Protein AF-A0A4Y4DY50-F1 (afdb_monomer_lite)

Radius of gyration: 17.15 Å; chains: 1; bounding box: 36×28×51 Å

Sequence (101 aa):
MALTEFLLARIDEDEAACVTLEDDSGPWTPWSRSRLLTDCAVKRRIIALAYEATGYDMTADLERDTNERAESGVAFVGDRILRALATAYAAHPDFDPTWRT

Organism: Cellulosimicrobium cellulans (NCBI:txid1710)

Foldseek 3Di:
DDLVVVLLVVLVVLLVVLVPDDAPPDDDDCPHSVNSPVVSVVSVVLLVVLVVQQVVVVVVCVVVVDPVCVVVVDDGPSLVSSLVSCVVVCVPPPDDPVSVD

Structure (mmCIF, N/CA/C/O backbone):
data_AF-A0A4Y4DY50-F1
#
_entry.id   AF-A0A4Y4DY50-F1
#
loop_
_atom_site.group_PDB
_atom_site.id
_atom_site.type_symbol
_atom_site.label_atom_id
_atom_site.label_alt_id
_atom_site.label_comp_id
_atom_site.label_asym_id
_atom_site.label_entity_id
_atom_site.label_seq_id
_atom_site.pdbx_PDB_ins_code
_atom_site.Cartn_x
_atom_site.Cartn_y
_atom_site.Cartn_z
_atom_site.occupancy
_atom_site.B_iso_or_equiv
_atom_site.auth_seq_id
_atom_site.auth_comp_id
_atom_site.auth_asym_id
_atom_site.auth_atom_id
_atom_site.pdbx_PDB_model_num
ATOM 1 N N . MET A 1 1 ? 0.648 -14.559 3.553 1.00 80.81 1 MET A N 1
ATOM 2 C CA . MET A 1 1 ? 1.602 -13.431 3.547 1.00 80.81 1 MET A CA 1
ATOM 3 C C . MET A 1 1 ? 0.930 -12.253 4.229 1.00 80.81 1 MET A C 1
ATOM 5 O O . MET A 1 1 ? -0.273 -12.093 4.048 1.00 80.81 1 MET A O 1
ATOM 9 N N . ALA A 1 2 ? 1.651 -11.482 5.041 1.00 93.62 2 ALA A N 1
ATOM 10 C CA . ALA A 1 2 ? 1.104 -10.270 5.652 1.00 93.62 2 ALA A CA 1
ATOM 11 C C . ALA A 1 2 ? 0.971 -9.136 4.616 1.00 93.62 2 ALA A C 1
ATOM 13 O O . ALA A 1 2 ? 1.727 -9.084 3.648 1.00 93.62 2 ALA A O 1
ATOM 14 N N . LEU A 1 3 ? 0.045 -8.194 4.833 1.00 95.94 3 LEU A N 1
ATOM 15 C CA . LEU A 1 3 ? -0.186 -7.058 3.925 1.00 95.94 3 LEU A CA 1
ATOM 16 C C . LEU A 1 3 ? 1.093 -6.239 3.670 1.00 95.94 3 LEU A C 1
ATOM 18 O O . LEU A 1 3 ? 1.399 -5.898 2.530 1.00 95.94 3 LEU A O 1
ATOM 22 N N . THR A 1 4 ? 1.878 -5.960 4.712 1.00 96.75 4 THR A N 1
ATOM 23 C CA . THR A 1 4 ? 3.150 -5.239 4.557 1.00 96.75 4 THR A CA 1
ATOM 24 C C . THR A 1 4 ? 4.177 -6.045 3.764 1.00 96.75 4 THR A C 1
ATOM 26 O O . THR A 1 4 ? 4.870 -5.478 2.926 1.00 96.75 4 THR A O 1
ATOM 29 N N . GLU A 1 5 ? 4.271 -7.358 3.994 1.00 97.38 5 GLU A N 1
ATOM 30 C CA . GLU A 1 5 ? 5.186 -8.231 3.244 1.00 97.38 5 GLU A CA 1
ATOM 31 C C . GLU A 1 5 ? 4.841 -8.217 1.752 1.00 97.38 5 GLU A C 1
ATOM 33 O O . GLU A 1 5 ? 5.724 -8.033 0.920 1.00 97.38 5 GLU A O 1
ATOM 38 N N . PHE A 1 6 ? 3.548 -8.314 1.424 1.00 97.88 6 PHE A N 1
ATOM 39 C CA . PHE A 1 6 ? 3.059 -8.187 0.053 1.00 97.88 6 PHE A CA 1
ATOM 40 C C . PHE A 1 6 ? 3.465 -6.851 -0.573 1.00 97.88 6 PHE A C 1
ATOM 42 O O . PHE A 1 6 ? 4.038 -6.824 -1.660 1.00 97.88 6 PHE A O 1
ATOM 49 N N . LEU A 1 7 ? 3.196 -5.740 0.120 1.00 98.19 7 LEU A N 1
ATOM 50 C CA . LEU A 1 7 ? 3.510 -4.398 -0.367 1.00 98.19 7 LEU A CA 1
ATOM 51 C C . LEU A 1 7 ? 5.005 -4.210 -0.616 1.00 98.19 7 LEU A C 1
ATOM 53 O O . LEU A 1 7 ? 5.380 -3.682 -1.659 1.00 98.19 7 LEU A O 1
ATOM 57 N N . LEU A 1 8 ? 5.852 -4.643 0.319 1.00 98.38 8 LEU A N 1
ATOM 58 C CA . LEU A 1 8 ? 7.301 -4.548 0.169 1.00 98.38 8 LEU A CA 1
ATOM 59 C C . LEU A 1 8 ? 7.779 -5.376 -1.024 1.00 98.38 8 LEU A C 1
ATOM 61 O O . LEU A 1 8 ? 8.508 -4.841 -1.852 1.00 98.38 8 LEU A O 1
ATOM 65 N N . ALA A 1 9 ? 7.283 -6.605 -1.175 1.00 98.25 9 ALA A N 1
ATOM 66 C CA . ALA A 1 9 ? 7.623 -7.453 -2.312 1.00 98.25 9 ALA A CA 1
ATOM 67 C C . ALA A 1 9 ? 7.186 -6.843 -3.657 1.00 98.25 9 ALA A C 1
ATOM 69 O O . ALA A 1 9 ? 7.926 -6.923 -4.633 1.00 98.25 9 ALA A O 1
ATOM 70 N N . ARG A 1 10 ? 6.012 -6.192 -3.730 1.00 98.06 10 ARG A N 1
ATOM 71 C CA . ARG A 1 10 ? 5.572 -5.520 -4.971 1.00 98.06 10 ARG A CA 1
ATOM 72 C C . ARG A 1 10 ? 6.399 -4.276 -5.285 1.00 98.06 10 ARG A C 1
ATOM 74 O O . ARG A 1 10 ? 6.645 -3.985 -6.447 1.00 98.06 10 ARG A O 1
ATOM 81 N N . ILE A 1 11 ? 6.853 -3.550 -4.264 1.00 98.12 11 ILE A N 1
ATOM 82 C CA . ILE A 1 11 ? 7.759 -2.414 -4.473 1.00 98.12 11 ILE A CA 1
ATOM 83 C C . ILE A 1 11 ? 9.134 -2.906 -4.947 1.00 98.12 11 ILE A C 1
ATOM 85 O O . ILE A 1 11 ? 9.704 -2.291 -5.841 1.00 98.12 11 ILE A O 1
ATOM 89 N N . ASP A 1 12 ? 9.648 -4.015 -4.404 1.00 98.44 12 ASP A N 1
ATOM 90 C CA . ASP A 1 12 ? 10.903 -4.622 -4.875 1.00 98.44 12 ASP A CA 1
ATOM 91 C C . ASP A 1 12 ? 10.810 -5.004 -6.366 1.00 98.44 12 ASP A C 1
ATOM 93 O O . ASP A 1 12 ? 11.750 -4.788 -7.131 1.00 98.44 12 ASP A O 1
ATOM 97 N N . GLU A 1 13 ? 9.666 -5.535 -6.802 1.00 97.44 13 GLU A N 1
ATOM 98 C CA . GLU A 1 13 ? 9.411 -5.856 -8.211 1.00 97.44 13 GLU A CA 1
ATOM 99 C C . GLU A 1 13 ? 9.314 -4.620 -9.105 1.00 97.44 13 GLU A C 1
ATOM 101 O O . GLU A 1 13 ? 9.914 -4.609 -10.183 1.00 97.44 13 GLU A O 1
ATOM 106 N N . ASP A 1 14 ? 8.610 -3.574 -8.661 1.00 96.56 14 ASP A N 1
ATOM 107 C CA . ASP A 1 14 ? 8.543 -2.289 -9.365 1.00 96.56 14 ASP A CA 1
ATOM 108 C C . ASP A 1 14 ? 9.957 -1.688 -9.540 1.00 96.56 14 ASP A C 1
ATOM 110 O O . ASP A 1 14 ? 10.321 -1.228 -10.629 1.00 96.56 14 ASP A O 1
ATOM 114 N N . GLU A 1 15 ? 10.791 -1.730 -8.493 1.00 96.56 15 GLU A N 1
ATOM 115 C CA . GLU A 1 15 ? 12.189 -1.278 -8.535 1.00 96.56 15 GLU A CA 1
ATOM 116 C C . GLU A 1 15 ? 13.032 -2.132 -9.495 1.00 96.56 15 GLU A C 1
ATOM 118 O O . GLU A 1 15 ? 13.807 -1.592 -10.292 1.00 96.56 15 GLU A O 1
ATOM 123 N N . ALA A 1 16 ? 12.861 -3.457 -9.472 1.00 96.75 16 ALA A N 1
ATOM 124 C CA . ALA A 1 16 ? 13.564 -4.371 -10.367 1.00 96.75 16 ALA A CA 1
ATOM 125 C C . ALA A 1 16 ? 13.175 -4.155 -11.839 1.00 96.75 16 ALA A C 1
ATOM 127 O O . ALA A 1 16 ? 14.044 -4.170 -12.715 1.00 96.75 16 ALA A O 1
ATOM 128 N N . ALA A 1 17 ? 11.900 -3.883 -12.128 1.00 94.00 17 ALA A N 1
ATOM 129 C CA . ALA A 1 17 ? 11.433 -3.573 -13.478 1.00 94.00 17 ALA A CA 1
ATOM 130 C C . ALA A 1 17 ? 12.112 -2.311 -14.046 1.00 94.00 17 ALA A C 1
ATOM 132 O O . ALA A 1 17 ? 12.448 -2.265 -15.234 1.00 94.00 17 ALA A O 1
ATOM 133 N N . CYS A 1 18 ? 12.413 -1.327 -13.190 1.00 92.50 18 CYS A N 1
ATOM 134 C CA . CYS A 1 18 ? 13.110 -0.100 -13.580 1.00 92.50 18 CYS A CA 1
ATOM 135 C C . CYS A 1 18 ? 14.555 -0.333 -14.053 1.00 92.50 18 CYS A C 1
ATOM 137 O O . CYS A 1 18 ? 15.110 0.531 -14.729 1.00 92.50 18 CYS A O 1
ATOM 139 N N . VAL A 1 19 ? 15.180 -1.473 -13.734 1.00 88.44 19 VAL A N 1
ATOM 140 C CA . VAL A 1 19 ? 16.540 -1.812 -14.203 1.00 88.44 19 VAL A CA 1
ATOM 141 C C . VAL A 1 19 ? 16.597 -1.934 -15.726 1.00 88.44 19 VAL A C 1
ATOM 143 O O . VAL A 1 19 ? 17.625 -1.642 -16.327 1.00 88.44 19 VAL A O 1
ATOM 146 N N . THR A 1 20 ? 15.490 -2.340 -16.350 1.00 86.00 20 THR A N 1
ATOM 147 C CA . THR A 1 20 ? 15.401 -2.518 -17.808 1.00 86.00 20 THR A CA 1
ATOM 148 C C . THR A 1 20 ? 15.165 -1.215 -18.573 1.00 86.00 20 THR A C 1
ATOM 150 O O . THR A 1 20 ? 15.254 -1.208 -19.799 1.00 86.00 20 THR A O 1
ATOM 153 N N . LEU A 1 21 ? 14.875 -0.116 -17.867 1.00 86.75 21 LEU A N 1
ATOM 154 C CA . LEU A 1 21 ? 14.639 1.192 -18.468 1.00 86.75 21 LEU A CA 1
ATOM 155 C C . LEU A 1 21 ? 15.964 1.898 -18.774 1.00 86.75 21 LEU A C 1
ATOM 157 O O . LEU A 1 21 ? 16.899 1.889 -17.964 1.00 86.75 21 LEU A O 1
ATOM 161 N N . GLU A 1 22 ? 16.009 2.542 -19.940 1.00 82.69 22 GLU A N 1
ATOM 162 C CA . GLU A 1 22 ? 17.111 3.419 -20.335 1.00 82.69 22 GLU A CA 1
ATOM 163 C C . GLU A 1 22 ? 17.280 4.569 -19.329 1.00 82.69 22 GLU A C 1
ATOM 165 O O . GLU A 1 22 ? 16.332 4.982 -18.656 1.00 82.69 22 GLU A O 1
ATOM 170 N N . ASP A 1 23 ? 18.508 5.070 -19.197 1.00 74.25 23 ASP A N 1
ATOM 171 C CA . ASP A 1 23 ? 18.810 6.152 -18.262 1.00 74.25 23 ASP A CA 1
ATOM 172 C C . ASP A 1 23 ? 18.148 7.477 -18.673 1.00 74.25 23 ASP A C 1
ATOM 174 O O . ASP A 1 23 ? 18.065 7.823 -19.854 1.00 74.25 23 ASP A O 1
ATOM 178 N N . ASP A 1 24 ? 17.752 8.252 -17.657 1.00 73.75 24 ASP A N 1
ATOM 179 C CA . ASP A 1 24 ? 16.947 9.487 -17.718 1.00 73.75 24 ASP A CA 1
ATOM 180 C C . ASP A 1 24 ? 17.667 10.709 -18.330 1.00 73.75 24 ASP A C 1
ATOM 182 O O . ASP A 1 24 ? 17.498 11.851 -17.911 1.00 73.75 24 ASP A O 1
ATOM 186 N N . SER A 1 25 ? 18.467 10.494 -19.369 1.00 69.75 25 SER A N 1
ATOM 187 C CA . SER A 1 25 ? 19.115 11.554 -20.150 1.00 69.75 25 SER A CA 1
ATOM 188 C C . SER A 1 25 ? 18.145 12.334 -21.060 1.00 69.75 25 SER A C 1
ATOM 190 O O . SER A 1 25 ? 18.539 13.323 -21.680 1.00 69.75 25 SER A O 1
ATOM 192 N N . GLY A 1 26 ? 16.878 11.911 -21.135 1.00 74.56 26 GLY A N 1
ATOM 193 C CA . GLY A 1 26 ? 15.816 12.529 -21.930 1.00 74.56 26 GLY A CA 1
ATOM 194 C C . GLY A 1 26 ? 14.919 13.521 -21.166 1.00 74.56 26 GLY A C 1
ATOM 195 O O . GLY A 1 26 ? 15.106 13.769 -19.975 1.00 74.56 26 GLY A O 1
ATOM 196 N N . PRO A 1 27 ? 13.919 14.114 -21.847 1.00 80.00 27 PRO A N 1
ATOM 197 C CA . PRO A 1 27 ? 12.925 14.971 -21.206 1.00 80.00 27 PRO A CA 1
ATOM 198 C C . PRO A 1 27 ? 12.101 14.192 -20.174 1.00 80.00 27 PRO A C 1
ATOM 200 O O . PRO A 1 27 ? 11.888 12.988 -20.306 1.00 80.00 27 PRO A O 1
ATOM 203 N N . TRP A 1 28 ? 11.594 14.900 -19.162 1.00 84.94 28 TRP A N 1
ATOM 204 C CA . TRP A 1 28 ? 10.736 14.308 -18.137 1.00 84.94 28 TRP A CA 1
ATOM 205 C C . TRP A 1 28 ? 9.516 13.613 -18.759 1.00 84.94 28 TRP A C 1
ATOM 207 O O . TRP A 1 28 ? 8.815 14.195 -19.592 1.00 84.94 28 TRP A O 1
ATOM 217 N N . THR A 1 29 ? 9.239 12.386 -18.311 1.00 86.69 29 THR A N 1
ATOM 218 C CA . THR A 1 29 ? 8.013 11.653 -18.645 1.00 86.69 29 THR A CA 1
ATOM 219 C C . THR A 1 29 ? 7.435 10.984 -17.393 1.00 86.69 29 THR A C 1
ATOM 221 O O . THR A 1 29 ? 8.181 10.681 -16.459 1.00 86.69 29 THR A O 1
ATOM 224 N N . PRO A 1 30 ? 6.125 10.676 -17.361 1.00 87.88 30 PRO A N 1
ATOM 225 C CA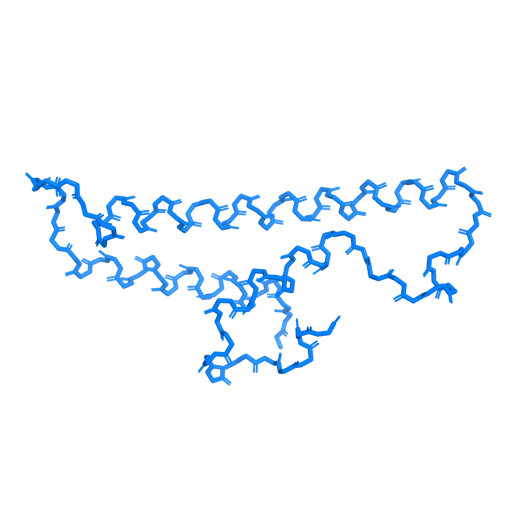 . PRO A 1 30 ? 5.512 9.933 -16.253 1.00 87.88 30 PRO A CA 1
ATOM 226 C C . PRO A 1 30 ? 6.088 8.524 -16.029 1.00 87.88 30 PRO A C 1
ATOM 228 O O . PRO A 1 30 ? 5.828 7.916 -14.993 1.00 87.88 30 PRO A O 1
ATOM 231 N N . TRP A 1 31 ? 6.853 8.010 -16.992 1.00 87.88 31 TRP A N 1
ATOM 232 C CA . TRP A 1 31 ? 7.440 6.670 -16.989 1.00 87.88 31 TRP A CA 1
ATOM 233 C C . TRP A 1 31 ? 8.968 6.707 -16.934 1.00 87.88 31 TRP A C 1
ATOM 235 O O . TRP A 1 31 ? 9.609 5.686 -17.167 1.00 87.88 31 TRP A O 1
ATOM 245 N N . SER A 1 32 ? 9.557 7.876 -16.657 1.00 90.00 32 SER A N 1
ATOM 246 C CA . SER A 1 32 ? 11.006 7.993 -16.534 1.00 90.00 32 SER A CA 1
ATOM 247 C C . SER A 1 32 ? 11.503 7.149 -15.361 1.00 90.00 32 SER A C 1
ATOM 249 O O . SER A 1 32 ? 10.819 6.994 -14.338 1.00 90.00 32 SER A O 1
ATOM 251 N N . ARG A 1 33 ? 12.706 6.598 -15.501 1.00 92.12 33 ARG A N 1
ATOM 252 C CA . ARG A 1 33 ? 13.287 5.678 -14.527 1.00 92.12 33 ARG A CA 1
ATOM 253 C C . ARG A 1 33 ? 13.429 6.336 -13.157 1.00 92.12 33 ARG A C 1
ATOM 255 O O . ARG A 1 33 ? 13.054 5.742 -12.149 1.00 92.12 33 ARG A O 1
ATOM 262 N N . SER A 1 34 ? 13.914 7.577 -13.102 1.00 91.81 34 SER A N 1
ATOM 263 C CA . SER A 1 34 ? 14.074 8.326 -11.847 1.00 91.81 34 SER A CA 1
ATOM 264 C C . SER A 1 34 ? 12.741 8.588 -11.160 1.00 91.81 34 SER A C 1
ATOM 266 O O . SER A 1 34 ? 12.655 8.487 -9.934 1.00 91.81 34 SER A O 1
ATOM 268 N N . ARG A 1 35 ? 11.681 8.870 -11.926 1.00 92.81 35 ARG A N 1
ATOM 269 C CA . ARG A 1 35 ? 10.345 9.089 -11.379 1.00 92.81 35 ARG A CA 1
ATOM 270 C C . ARG A 1 35 ? 9.796 7.797 -10.784 1.00 92.81 35 ARG A C 1
ATOM 272 O O . ARG A 1 35 ? 9.291 7.832 -9.669 1.00 92.81 35 ARG A O 1
ATOM 279 N N . LEU A 1 36 ? 9.903 6.668 -11.487 1.00 94.19 36 LEU A N 1
ATOM 280 C CA . LEU A 1 36 ? 9.413 5.373 -10.995 1.00 94.19 36 LEU A CA 1
ATOM 281 C C . LEU A 1 36 ? 10.175 4.892 -9.750 1.00 94.19 36 LEU A C 1
ATOM 283 O O . LEU A 1 36 ? 9.552 4.451 -8.785 1.00 94.19 36 LEU A O 1
ATOM 287 N N . LEU A 1 37 ? 11.500 5.064 -9.712 1.00 95.31 37 LEU A N 1
ATOM 288 C CA . LEU A 1 37 ? 12.298 4.785 -8.512 1.00 95.31 37 LEU A CA 1
ATOM 289 C C . LEU A 1 37 ? 11.930 5.716 -7.346 1.00 95.31 37 LEU A C 1
ATOM 291 O O . LEU A 1 37 ? 11.860 5.277 -6.198 1.00 95.31 37 LEU A O 1
ATOM 295 N N . THR A 1 38 ? 11.638 6.989 -7.630 1.00 96.06 38 THR A N 1
ATOM 296 C CA . THR A 1 38 ? 11.144 7.935 -6.618 1.00 96.06 38 THR A CA 1
ATOM 297 C C . THR A 1 38 ? 9.789 7.495 -6.067 1.00 96.06 38 THR A C 1
ATOM 299 O O . THR A 1 38 ? 9.597 7.508 -4.853 1.00 96.06 38 THR A O 1
ATOM 302 N N . ASP A 1 39 ? 8.867 7.051 -6.923 1.00 96.44 39 ASP A N 1
ATOM 303 C CA . ASP A 1 39 ? 7.583 6.485 -6.503 1.00 96.44 39 ASP A CA 1
ATOM 304 C C . ASP A 1 39 ? 7.788 5.294 -5.556 1.00 96.44 39 ASP A C 1
ATOM 306 O O . ASP A 1 39 ? 7.160 5.239 -4.499 1.00 96.44 39 ASP A O 1
ATOM 310 N N . CYS A 1 40 ? 8.699 4.373 -5.880 1.00 97.81 40 CYS A N 1
ATOM 311 C CA . CYS A 1 40 ? 9.016 3.229 -5.021 1.00 97.81 40 CYS A CA 1
ATOM 312 C C . CYS A 1 40 ? 9.523 3.674 -3.641 1.00 97.81 40 CYS A C 1
ATOM 314 O O . CYS A 1 40 ? 8.996 3.243 -2.610 1.00 97.81 40 CYS A O 1
ATOM 316 N N . ALA A 1 41 ? 10.463 4.623 -3.608 1.00 98.25 41 ALA A N 1
ATOM 317 C CA . ALA A 1 41 ? 10.969 5.200 -2.365 1.00 98.25 41 ALA A CA 1
ATOM 318 C C . ALA A 1 41 ? 9.859 5.880 -1.537 1.00 98.25 41 ALA A C 1
ATOM 320 O O . ALA A 1 41 ? 9.791 5.706 -0.316 1.00 98.25 41 ALA A O 1
ATOM 321 N N . VAL A 1 42 ? 8.946 6.608 -2.189 1.00 98.44 42 VAL A N 1
ATOM 322 C CA . VAL A 1 42 ? 7.781 7.230 -1.541 1.00 98.44 42 VAL A CA 1
ATOM 323 C C . VAL A 1 42 ? 6.852 6.170 -0.948 1.00 98.44 42 VAL A C 1
ATOM 325 O O . VAL A 1 42 ? 6.455 6.302 0.210 1.00 98.44 42 VAL A O 1
ATOM 328 N N . LYS A 1 43 ? 6.544 5.091 -1.679 1.00 98.38 43 LYS A N 1
ATOM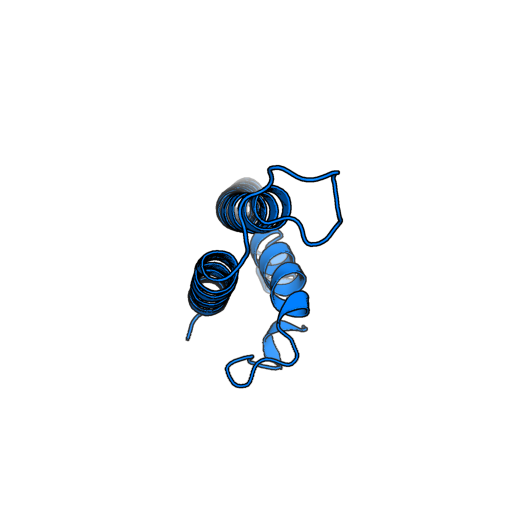 329 C CA . LYS A 1 43 ? 5.708 3.989 -1.171 1.00 98.38 43 LYS A CA 1
ATOM 330 C C . LYS A 1 43 ? 6.324 3.354 0.083 1.00 98.38 43 LYS A C 1
ATOM 332 O O . LYS A 1 43 ? 5.614 3.148 1.067 1.00 98.38 43 LYS A O 1
ATOM 337 N N . ARG A 1 44 ? 7.645 3.133 0.113 1.00 98.50 44 ARG A N 1
ATOM 338 C CA . ARG A 1 44 ? 8.346 2.649 1.323 1.00 98.50 44 ARG A CA 1
ATOM 339 C C . ARG A 1 44 ? 8.230 3.624 2.48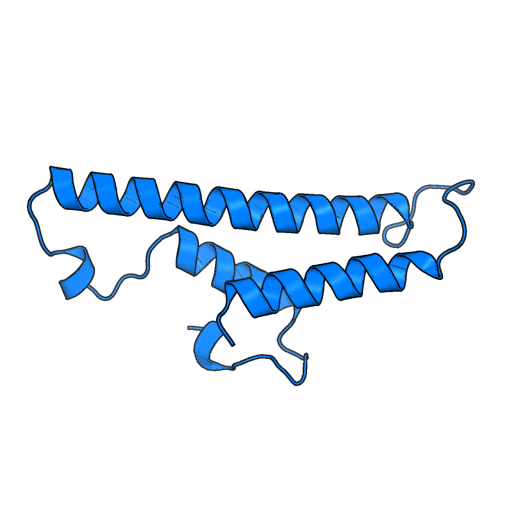8 1.00 98.50 44 ARG A C 1
ATOM 341 O O . ARG A 1 44 ? 8.000 3.206 3.623 1.00 98.50 44 ARG A O 1
ATOM 348 N N . ARG A 1 45 ? 8.344 4.928 2.222 1.00 98.50 45 ARG A N 1
ATOM 349 C CA . ARG A 1 45 ? 8.168 5.952 3.257 1.00 98.50 45 ARG A CA 1
ATOM 350 C C . ARG A 1 45 ? 6.742 5.962 3.808 1.00 98.50 45 ARG A C 1
ATOM 352 O O . ARG A 1 45 ? 6.583 6.073 5.019 1.00 98.50 45 ARG A O 1
ATOM 359 N N . ILE A 1 46 ? 5.728 5.803 2.957 1.00 98.38 46 ILE A N 1
ATOM 360 C CA . ILE A 1 46 ? 4.321 5.699 3.374 1.00 98.38 46 ILE A CA 1
ATOM 361 C C . ILE A 1 46 ? 4.110 4.482 4.280 1.00 98.38 46 ILE A C 1
ATOM 363 O O . ILE A 1 46 ? 3.450 4.611 5.306 1.00 98.38 46 ILE A O 1
ATOM 367 N N . ILE A 1 47 ? 4.711 3.330 3.963 1.00 98.06 47 ILE A N 1
ATOM 368 C CA . ILE A 1 47 ? 4.649 2.139 4.827 1.00 98.06 47 ILE A CA 1
ATOM 369 C C . ILE A 1 47 ? 5.237 2.441 6.214 1.00 98.06 47 ILE A C 1
ATOM 371 O O . ILE A 1 47 ? 4.615 2.123 7.224 1.00 98.06 47 ILE A O 1
ATOM 375 N N . ALA A 1 48 ? 6.394 3.107 6.288 1.00 98.00 48 ALA A N 1
ATOM 376 C CA . ALA A 1 48 ? 6.981 3.507 7.569 1.00 98.00 48 ALA A CA 1
ATOM 377 C C . ALA A 1 48 ? 6.068 4.464 8.362 1.00 98.00 48 ALA A C 1
ATOM 379 O O . ALA A 1 48 ? 5.872 4.280 9.562 1.00 98.00 48 ALA A O 1
ATOM 380 N N . LEU A 1 49 ? 5.463 5.446 7.689 1.00 98.31 49 LEU A N 1
ATOM 381 C CA . LEU A 1 49 ? 4.507 6.375 8.302 1.00 98.31 49 LEU A CA 1
ATOM 382 C C . LEU A 1 49 ? 3.220 5.675 8.767 1.00 98.31 49 LEU A C 1
ATOM 384 O O . LEU A 1 49 ? 2.626 6.085 9.758 1.00 98.31 49 LEU A O 1
ATOM 388 N N . ALA A 1 50 ? 2.790 4.604 8.097 1.00 97.81 50 ALA A N 1
ATOM 389 C CA . ALA A 1 50 ? 1.639 3.815 8.526 1.00 97.81 50 ALA A CA 1
ATOM 390 C C . ALA A 1 50 ? 1.897 3.103 9.867 1.00 97.81 50 ALA A C 1
ATOM 392 O O . ALA A 1 50 ? 1.008 3.045 10.721 1.00 97.81 50 ALA A O 1
ATOM 393 N N . TYR A 1 51 ? 3.120 2.614 10.097 1.00 96.00 51 TYR A N 1
ATOM 394 C CA . TYR A 1 51 ? 3.507 2.072 11.403 1.00 96.00 51 TYR A CA 1
ATOM 395 C C . TYR A 1 51 ? 3.482 3.142 12.494 1.00 96.00 51 TYR A C 1
ATOM 397 O O . TYR A 1 51 ? 2.938 2.908 13.571 1.00 96.00 51 TYR A O 1
ATOM 405 N N . GLU A 1 52 ? 4.005 4.330 12.197 1.00 97.06 52 GLU A N 1
ATOM 406 C CA . GLU A 1 52 ? 3.980 5.470 13.116 1.00 97.06 52 GLU A CA 1
ATOM 407 C C . GLU A 1 52 ? 2.539 5.884 13.462 1.00 97.06 52 GLU A C 1
ATOM 409 O O . GLU A 1 52 ? 2.190 6.005 14.635 1.00 97.06 52 GLU A O 1
ATOM 414 N N . ALA A 1 53 ? 1.662 5.986 12.458 1.00 95.69 53 ALA A N 1
ATOM 415 C CA . ALA A 1 53 ? 0.243 6.284 12.647 1.00 95.69 53 ALA A CA 1
ATOM 416 C C . ALA A 1 53 ? -0.477 5.231 13.507 1.00 95.69 53 ALA A C 1
ATOM 418 O O . ALA A 1 53 ? -1.313 5.579 14.337 1.00 95.69 53 ALA A O 1
ATOM 419 N N . THR A 1 54 ? -0.132 3.951 13.341 1.00 93.12 54 THR A N 1
ATOM 420 C CA . THR A 1 54 ? -0.662 2.868 14.186 1.00 93.12 54 THR A CA 1
ATOM 421 C C . THR A 1 54 ? -0.222 3.035 15.639 1.00 93.12 54 THR A C 1
ATOM 423 O O . THR A 1 54 ? -1.036 2.880 16.545 1.00 93.12 54 THR A O 1
ATOM 426 N N . GLY A 1 55 ? 1.044 3.398 15.868 1.00 91.75 55 GLY A N 1
ATOM 427 C CA . GLY A 1 55 ? 1.558 3.689 17.206 1.00 91.75 55 GLY A CA 1
ATOM 428 C C . GLY A 1 55 ? 0.807 4.839 17.880 1.00 91.75 55 GLY A C 1
ATOM 429 O O . GLY A 1 55 ? 0.393 4.701 19.027 1.00 91.75 55 GLY A O 1
ATOM 430 N N . TYR A 1 56 ? 0.556 5.934 17.154 1.00 91.62 56 TYR A N 1
ATOM 431 C CA . TYR A 1 56 ? -0.215 7.065 17.680 1.00 91.62 56 TYR A CA 1
ATOM 432 C C . TYR A 1 56 ? -1.661 6.705 18.022 1.00 91.62 56 TYR A C 1
ATOM 434 O O . TYR A 1 56 ? -2.155 7.133 19.064 1.00 91.62 56 TYR A O 1
ATOM 442 N N . ASP A 1 57 ? -2.327 5.902 17.188 1.00 89.19 57 ASP A N 1
ATOM 443 C CA . ASP A 1 57 ? -3.663 5.398 17.507 1.00 89.19 57 ASP A CA 1
ATOM 444 C C . ASP A 1 57 ? -3.652 4.562 18.795 1.00 89.19 57 ASP A C 1
ATOM 446 O O . ASP A 1 57 ? -4.486 4.782 19.669 1.00 89.19 57 ASP A O 1
ATOM 450 N N . MET A 1 58 ? -2.689 3.645 18.944 1.00 86.69 58 MET A N 1
ATOM 451 C CA . MET A 1 58 ? -2.562 2.819 20.150 1.00 86.69 58 MET A CA 1
ATOM 452 C C . MET A 1 58 ? -2.306 3.666 21.401 1.00 86.69 58 MET A C 1
ATOM 454 O O . MET A 1 58 ? -2.888 3.397 22.449 1.00 86.69 58 MET A O 1
ATOM 458 N N . THR A 1 59 ? -1.463 4.699 21.309 1.00 88.50 59 THR A N 1
ATOM 459 C CA . THR A 1 59 ? -1.238 5.635 22.420 1.00 88.50 59 THR A CA 1
ATOM 460 C C . THR A 1 59 ? -2.520 6.377 22.788 1.00 88.50 59 THR A C 1
ATOM 462 O O . THR A 1 59 ? -2.863 6.433 23.965 1.00 88.50 59 THR A O 1
ATOM 465 N N . ALA A 1 60 ? -3.256 6.894 21.803 1.00 85.12 60 ALA A N 1
ATOM 466 C CA . ALA A 1 60 ? -4.502 7.616 22.048 1.00 85.12 6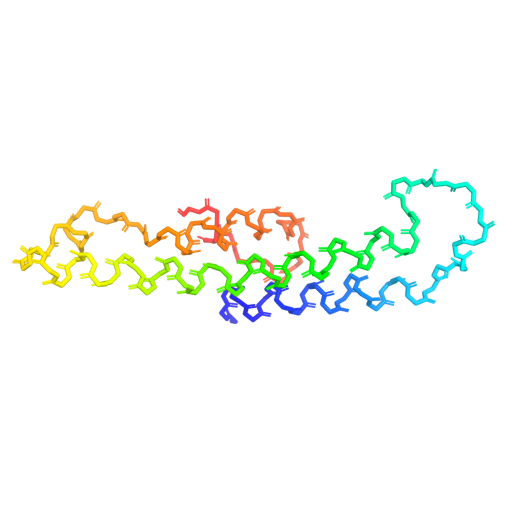0 ALA A CA 1
ATOM 467 C C . ALA A 1 60 ? -5.590 6.724 22.671 1.00 85.12 60 ALA A C 1
ATOM 469 O O . ALA A 1 60 ? -6.342 7.180 23.532 1.00 85.12 60 ALA A O 1
ATOM 470 N N . ASP A 1 61 ? -5.673 5.460 22.252 1.00 83.25 61 ASP A N 1
ATOM 471 C CA . ASP A 1 61 ? -6.616 4.494 22.815 1.00 83.25 61 ASP A CA 1
ATOM 472 C C . ASP A 1 61 ? -6.256 4.164 24.280 1.00 83.25 61 ASP A C 1
ATOM 474 O O . ASP A 1 61 ? -7.135 4.162 25.143 1.00 83.25 61 ASP A O 1
ATOM 478 N N . LEU A 1 62 ? -4.962 3.981 24.590 1.00 83.62 62 LEU A N 1
ATOM 479 C CA . LEU A 1 62 ? -4.477 3.774 25.962 1.00 83.62 62 LEU A CA 1
ATOM 480 C C . LEU A 1 62 ? -4.743 4.983 26.870 1.00 83.62 62 LEU A C 1
ATOM 482 O O . LEU A 1 62 ? -5.161 4.808 28.011 1.00 83.62 62 LEU A O 1
ATOM 486 N N . GLU A 1 63 ? -4.522 6.206 26.381 1.00 82.50 63 GLU A N 1
ATOM 487 C CA . GLU A 1 63 ? -4.753 7.439 27.150 1.00 82.50 63 GLU A CA 1
ATOM 488 C C . GLU A 1 63 ? -6.227 7.654 27.514 1.00 82.50 63 GLU A C 1
ATOM 490 O O . GLU A 1 63 ? -6.528 8.272 28.536 1.00 82.50 63 GLU A O 1
ATOM 495 N N . ARG A 1 64 ? -7.152 7.155 26.686 1.00 77.06 64 ARG A N 1
ATOM 496 C CA . ARG A 1 64 ? -8.593 7.274 26.932 1.00 77.06 64 ARG A CA 1
ATOM 497 C C . ARG A 1 64 ? -9.125 6.238 27.923 1.00 77.06 64 ARG A C 1
ATOM 499 O O . ARG A 1 64 ? -10.232 6.435 28.406 1.00 77.06 64 ARG A O 1
ATOM 506 N N . ASP A 1 65 ? -8.373 5.173 28.216 1.00 70.25 65 ASP A N 1
ATOM 507 C CA . ASP A 1 65 ? -8.819 4.023 29.027 1.00 70.25 65 ASP A CA 1
ATOM 508 C C . ASP A 1 65 ? -10.184 3.466 28.568 1.00 70.25 65 ASP A C 1
ATOM 510 O O . ASP A 1 65 ? -11.033 3.054 29.357 1.00 70.25 65 ASP A O 1
ATOM 514 N N . THR A 1 66 ? -10.428 3.500 27.254 1.00 65.75 66 THR A N 1
ATOM 515 C CA . THR A 1 66 ? -11.662 2.991 26.651 1.00 65.75 66 THR A CA 1
ATOM 516 C C . THR A 1 66 ? -11.339 1.936 25.605 1.00 65.75 66 THR A C 1
ATOM 518 O O . THR A 1 66 ? -10.377 2.057 24.849 1.00 65.75 66 THR A O 1
ATOM 521 N N . ASN A 1 67 ? -12.181 0.907 25.518 1.00 63.97 67 ASN A N 1
ATOM 522 C CA . ASN A 1 67 ? -12.078 -0.130 24.491 1.00 63.97 67 ASN A CA 1
ATOM 523 C C . ASN A 1 67 ? -12.871 0.231 23.213 1.00 63.97 67 ASN A C 1
ATOM 525 O O . ASN A 1 67 ? -13.168 -0.633 22.388 1.00 63.97 67 ASN A O 1
ATOM 529 N N . GLU A 1 68 ? -13.219 1.514 23.040 1.00 66.25 68 GLU A N 1
ATOM 530 C CA . GLU A 1 68 ? -14.124 2.030 22.000 1.00 66.25 68 GLU A CA 1
ATOM 531 C C . GLU A 1 68 ? -13.701 1.630 20.579 1.00 66.25 68 GLU A C 1
ATOM 533 O O . GLU A 1 68 ? -14.543 1.380 19.711 1.00 66.25 68 GLU A O 1
ATOM 538 N N . ARG A 1 69 ? -12.394 1.528 20.308 1.00 68.75 69 ARG A N 1
ATOM 539 C CA . ARG A 1 69 ? -11.905 1.130 18.981 1.00 68.75 69 ARG A CA 1
ATOM 540 C C . ARG A 1 69 ? -12.134 -0.353 18.687 1.00 68.75 69 ARG A C 1
ATOM 542 O O . ARG A 1 69 ? -12.598 -0.688 17.599 1.00 68.75 69 ARG A O 1
ATOM 549 N N . ALA A 1 70 ? -11.870 -1.232 19.655 1.00 65.12 70 ALA A N 1
ATOM 550 C CA . ALA A 1 70 ? -12.150 -2.661 19.517 1.00 65.12 70 ALA A CA 1
ATOM 551 C C . ALA A 1 70 ? -13.658 -2.924 19.367 1.00 65.12 70 ALA A C 1
ATOM 553 O O . ALA A 1 70 ? -14.061 -3.803 18.609 1.00 65.12 70 ALA A O 1
ATOM 554 N N . GLU A 1 71 ? -14.488 -2.127 20.042 1.00 68.06 71 GLU A N 1
ATOM 555 C CA . GLU A 1 71 ? -15.950 -2.222 19.986 1.00 68.06 71 GLU A CA 1
ATOM 556 C C . GLU A 1 71 ? -16.543 -1.646 18.692 1.00 68.06 71 GLU A C 1
ATOM 558 O O . GLU A 1 71 ? -17.515 -2.182 18.163 1.00 68.06 71 GLU A O 1
ATOM 563 N N . SER A 1 72 ? -15.947 -0.581 18.149 1.00 71.56 72 SER A N 1
ATOM 564 C CA . SER A 1 72 ? -16.397 0.037 16.894 1.00 71.56 72 SER A CA 1
ATOM 565 C C . SER A 1 72 ? -15.970 -0.729 15.639 1.00 71.56 72 SER A C 1
ATOM 567 O O . SER A 1 72 ? -16.523 -0.489 14.565 1.00 71.56 72 SER A O 1
ATOM 569 N N . GLY A 1 73 ? -14.985 -1.630 15.746 1.00 71.75 73 GLY A N 1
ATOM 570 C CA . GLY A 1 73 ? -14.431 -2.368 14.606 1.00 71.75 73 GLY A CA 1
ATOM 571 C C . GLY A 1 73 ? -13.656 -1.487 13.618 1.00 71.75 73 GLY A C 1
ATOM 572 O O . GLY A 1 73 ? -13.373 -1.915 12.499 1.00 71.75 73 GLY A O 1
ATOM 573 N N . VAL A 1 74 ? -13.320 -0.250 14.003 1.00 74.62 74 VAL A N 1
ATOM 574 C CA . VAL A 1 74 ? -12.572 0.682 13.154 1.00 74.62 74 VAL A CA 1
ATOM 575 C C . VAL A 1 74 ? -11.099 0.282 13.135 1.00 74.62 74 VAL A C 1
ATOM 577 O O . VAL A 1 74 ? -10.419 0.305 14.159 1.00 74.62 74 VAL A O 1
ATOM 580 N N . ALA A 1 75 ? -10.588 -0.040 11.947 1.00 82.69 75 ALA A N 1
ATOM 581 C CA . ALA A 1 75 ? -9.175 -0.342 11.752 1.00 82.69 75 ALA A CA 1
ATOM 582 C C . ALA A 1 75 ? -8.276 0.861 12.096 1.00 82.69 75 ALA A C 1
ATOM 584 O O . ALA A 1 75 ? -8.654 2.021 11.889 1.00 82.69 75 ALA A O 1
ATOM 585 N N . PHE A 1 76 ? -7.057 0.577 12.566 1.00 90.31 76 PHE A N 1
ATOM 586 C CA . PHE A 1 76 ? -6.021 1.592 12.768 1.00 90.31 76 PHE A CA 1
ATOM 587 C C . PHE A 1 76 ? -5.793 2.405 11.490 1.00 90.31 76 PHE A C 1
ATOM 589 O O . PHE A 1 76 ? -5.850 1.876 10.377 1.00 90.31 76 PHE A O 1
ATOM 596 N N . VAL A 1 77 ? -5.497 3.695 11.635 1.00 92.81 77 VAL A N 1
ATOM 597 C CA . VAL A 1 77 ? -5.221 4.590 10.503 1.00 92.81 77 VAL A CA 1
ATOM 598 C C . VAL A 1 77 ? -4.086 4.036 9.646 1.00 92.81 77 VAL A C 1
ATOM 600 O O . VAL A 1 77 ? -4.192 4.041 8.421 1.00 92.81 77 VAL A O 1
ATOM 603 N N . GLY A 1 78 ? -3.043 3.487 10.272 1.00 95.44 78 GLY A N 1
ATOM 604 C CA . GLY A 1 78 ? -1.963 2.818 9.554 1.00 95.44 78 GLY A CA 1
ATOM 605 C C . GLY A 1 78 ? -2.438 1.642 8.702 1.00 95.44 78 GLY A C 1
ATOM 606 O O . GLY A 1 78 ? -2.098 1.574 7.525 1.00 95.44 78 GLY A O 1
ATOM 607 N N . ASP A 1 79 ? -3.288 0.768 9.241 1.00 94.50 79 ASP A N 1
ATOM 608 C CA . ASP A 1 79 ? -3.851 -0.363 8.490 1.00 94.50 79 ASP A CA 1
ATOM 609 C C . ASP A 1 79 ? -4.666 0.118 7.278 1.00 94.50 79 ASP A C 1
ATOM 611 O O . ASP A 1 79 ? -4.496 -0.370 6.161 1.00 94.50 79 ASP A O 1
ATOM 615 N N . ARG A 1 80 ? -5.468 1.173 7.454 1.00 94.62 80 ARG A N 1
ATOM 616 C CA . ARG A 1 80 ? -6.231 1.800 6.361 1.00 94.62 80 ARG A CA 1
ATOM 617 C C . ARG A 1 80 ? -5.324 2.385 5.275 1.00 94.62 80 ARG A C 1
ATOM 619 O O . ARG A 1 80 ? -5.642 2.266 4.093 1.00 94.62 80 ARG A O 1
ATOM 626 N N . ILE A 1 81 ? -4.196 2.990 5.654 1.00 96.56 81 ILE A N 1
ATOM 627 C CA . ILE A 1 81 ? -3.184 3.489 4.709 1.00 96.56 81 ILE A CA 1
ATOM 628 C C . ILE A 1 81 ? -2.579 2.327 3.911 1.00 96.56 81 ILE A C 1
ATOM 630 O O . ILE A 1 81 ? -2.475 2.419 2.687 1.00 96.56 81 ILE A O 1
ATOM 634 N N . LEU A 1 82 ? -2.217 1.223 4.573 1.00 97.31 82 LEU A N 1
ATOM 635 C CA . LEU A 1 82 ? -1.642 0.051 3.905 1.00 97.31 82 LEU A CA 1
ATOM 636 C C . LEU A 1 82 ? -2.638 -0.593 2.927 1.00 97.31 82 LEU A C 1
ATOM 638 O O . LEU A 1 82 ? -2.267 -0.903 1.794 1.00 97.31 82 LEU A O 1
ATOM 642 N N . ARG A 1 83 ? -3.913 -0.724 3.312 1.00 95.94 83 ARG A N 1
ATOM 643 C CA . ARG A 1 83 ? -4.988 -1.225 2.432 1.00 95.94 83 ARG A CA 1
ATOM 644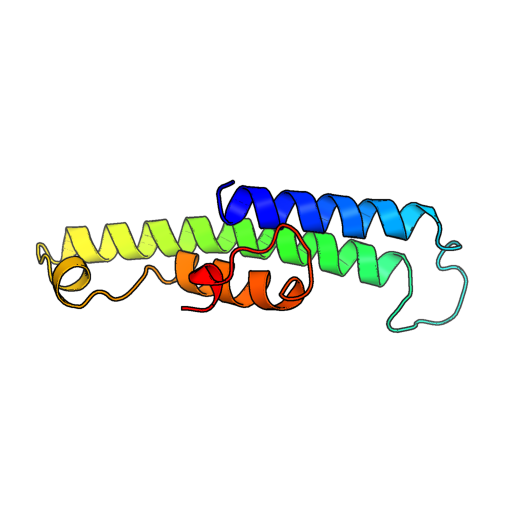 C C . ARG A 1 83 ? -5.198 -0.335 1.208 1.00 95.94 83 ARG A C 1
ATOM 646 O O . ARG A 1 83 ? -5.305 -0.826 0.081 1.00 95.94 83 ARG A O 1
ATOM 653 N N . ALA A 1 84 ? -5.183 0.985 1.401 1.00 95.94 84 ALA A N 1
ATOM 654 C CA . ALA A 1 84 ? -5.260 1.936 0.296 1.00 95.94 84 ALA A CA 1
ATOM 655 C C . ALA A 1 84 ? -4.075 1.770 -0.670 1.00 95.94 84 ALA A C 1
ATOM 657 O O . ALA A 1 84 ? -4.275 1.718 -1.883 1.00 95.94 84 ALA A O 1
ATOM 658 N N . LEU A 1 85 ? -2.855 1.604 -0.150 1.00 96.75 85 LEU A N 1
ATOM 659 C CA . LEU A 1 85 ? -1.669 1.389 -0.979 1.00 96.75 85 LEU A CA 1
ATOM 660 C C . LEU A 1 85 ? -1.748 0.073 -1.770 1.00 96.75 85 LEU A C 1
ATOM 662 O O . LEU A 1 85 ? -1.398 0.035 -2.950 1.00 96.75 85 LEU A O 1
ATOM 666 N N . ALA A 1 86 ? -2.272 -0.989 -1.156 1.00 96.81 86 ALA A N 1
ATOM 667 C CA . ALA A 1 86 ? -2.414 -2.295 -1.794 1.00 96.81 86 ALA A CA 1
ATOM 668 C C . ALA A 1 86 ? -3.407 -2.297 -2.964 1.00 96.81 86 ALA A C 1
ATOM 670 O O . ALA A 1 86 ? -3.302 -3.143 -3.851 1.00 96.81 86 ALA A O 1
ATOM 671 N N . THR A 1 87 ? -4.314 -1.317 -3.028 1.00 95.50 87 THR A N 1
ATOM 672 C CA . THR A 1 87 ? -5.252 -1.157 -4.152 1.00 95.50 87 THR A CA 1
ATOM 673 C C . THR A 1 87 ? -4.526 -1.000 -5.493 1.00 95.50 87 THR A C 1
ATOM 675 O O . THR A 1 87 ? -5.028 -1.478 -6.510 1.00 95.50 87 THR A O 1
ATOM 678 N N . ALA A 1 88 ? -3.319 -0.420 -5.508 1.00 94.69 88 ALA A N 1
ATOM 679 C CA . ALA A 1 88 ? -2.508 -0.310 -6.724 1.00 94.69 88 ALA A CA 1
ATOM 680 C C . ALA A 1 88 ? -2.123 -1.678 -7.320 1.00 94.69 88 ALA A C 1
ATOM 682 O O . ALA A 1 88 ? -1.901 -1.787 -8.523 1.00 94.69 88 ALA A O 1
ATOM 683 N N . TYR A 1 89 ? -2.097 -2.728 -6.497 1.00 96.81 89 TYR A N 1
ATOM 684 C CA . TYR A 1 89 ? -1.697 -4.080 -6.881 1.00 96.81 89 TYR A CA 1
ATOM 685 C C . TYR A 1 89 ? -2.878 -5.060 -6.891 1.00 96.81 89 TYR A C 1
ATOM 687 O O . TYR A 1 89 ? -2.681 -6.270 -6.848 1.00 96.81 89 TYR A O 1
ATOM 695 N N . ALA A 1 90 ? -4.118 -4.569 -6.972 1.00 96.69 90 ALA A N 1
ATOM 696 C CA . ALA A 1 90 ? -5.327 -5.392 -6.874 1.00 96.69 90 ALA A CA 1
ATOM 697 C C . ALA A 1 90 ? -5.493 -6.447 -7.989 1.00 96.69 90 ALA A C 1
ATOM 699 O O . ALA A 1 90 ? -6.325 -7.344 -7.856 1.00 96.69 90 ALA A O 1
ATOM 700 N N . ALA A 1 91 ? -4.751 -6.312 -9.092 1.00 96.62 91 ALA A N 1
ATOM 701 C CA . ALA A 1 91 ? -4.712 -7.268 -10.201 1.00 96.62 91 ALA A CA 1
ATOM 702 C C . ALA A 1 91 ? -3.573 -8.298 -10.075 1.00 96.62 91 ALA A C 1
ATOM 704 O O . ALA A 1 91 ? -3.445 -9.177 -10.925 1.00 96.62 91 ALA A O 1
ATOM 705 N N . HIS A 1 92 ? -2.730 -8.182 -9.047 1.00 96.94 92 HIS A N 1
ATOM 706 C CA . HIS A 1 92 ? -1.606 -9.079 -8.825 1.00 96.94 92 HIS A CA 1
ATOM 707 C C . HIS A 1 92 ? -2.097 -10.463 -8.343 1.00 96.94 92 HIS A C 1
ATOM 709 O O . HIS A 1 92 ? -2.974 -10.504 -7.483 1.00 96.94 92 HIS A O 1
ATOM 715 N N . PRO A 1 93 ? -1.554 -11.601 -8.828 1.00 96.56 93 PRO A N 1
ATOM 716 C CA . PRO A 1 93 ? -2.004 -12.943 -8.423 1.00 96.56 93 PRO A CA 1
ATOM 717 C C . PRO A 1 93 ? -1.895 -13.216 -6.916 1.00 96.56 93 PRO A C 1
ATOM 719 O O . PRO A 1 93 ? -2.755 -13.888 -6.357 1.00 96.56 93 PRO A O 1
ATOM 722 N N . ASP A 1 94 ? -0.881 -12.655 -6.256 1.00 96.81 94 ASP A N 1
ATOM 723 C CA . ASP A 1 94 ? -0.682 -12.793 -4.803 1.00 96.81 94 ASP A CA 1
ATOM 724 C C . ASP A 1 94 ? -1.527 -11.815 -3.962 1.00 96.81 94 ASP A C 1
ATOM 726 O O . ASP A 1 94 ? -1.376 -11.761 -2.741 1.00 96.81 94 ASP A O 1
ATOM 7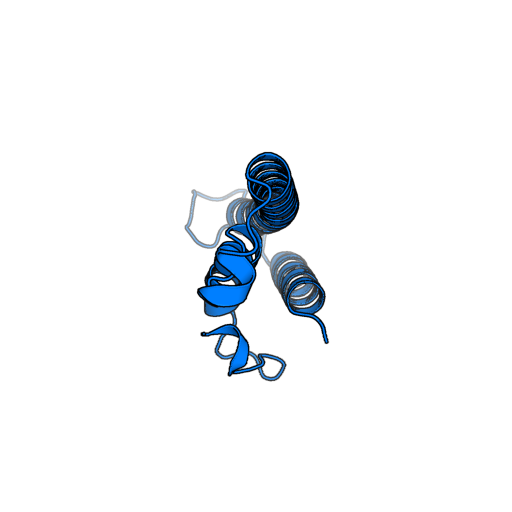30 N N . PHE A 1 95 ? -2.377 -10.997 -4.594 1.00 96.94 95 PHE A N 1
ATOM 731 C CA . PHE A 1 95 ? -3.240 -10.058 -3.884 1.00 96.94 95 PHE A CA 1
ATOM 732 C C . PHE A 1 95 ? -4.360 -10.799 -3.145 1.00 96.94 95 PHE A C 1
ATOM 734 O O . PHE A 1 95 ? -5.147 -11.517 -3.761 1.00 96.94 95 PHE A O 1
ATOM 741 N N . ASP A 1 96 ? -4.489 -10.570 -1.837 1.00 95.88 96 ASP A N 1
ATOM 742 C CA . ASP A 1 96 ? -5.616 -11.072 -1.053 1.00 95.88 96 ASP A CA 1
ATOM 743 C C . ASP A 1 96 ? -6.808 -10.091 -1.142 1.00 95.88 96 ASP A C 1
ATOM 745 O O . ASP A 1 96 ? -6.696 -8.936 -0.711 1.00 95.88 96 ASP A O 1
ATOM 749 N N . PRO A 1 97 ? -7.980 -10.515 -1.661 1.00 93.88 97 PRO A N 1
ATOM 750 C CA . PRO A 1 97 ? -9.165 -9.663 -1.757 1.00 93.88 97 PRO A CA 1
ATOM 751 C C . PRO A 1 97 ? -9.635 -9.052 -0.432 1.00 93.88 97 PRO A C 1
ATOM 753 O O . PRO A 1 97 ? -10.294 -8.009 -0.461 1.00 93.88 97 PRO A O 1
ATOM 756 N N . THR A 1 98 ? -9.303 -9.663 0.710 1.00 92.06 98 THR A N 1
ATOM 757 C CA . THR A 1 98 ? -9.655 -9.150 2.044 1.00 92.06 98 THR A CA 1
ATOM 758 C C . THR A 1 98 ? -8.942 -7.842 2.394 1.00 92.06 98 THR A C 1
ATOM 760 O O . THR A 1 98 ? -9.391 -7.121 3.281 1.00 92.06 98 THR A O 1
ATOM 763 N N . TRP A 1 99 ? -7.881 -7.467 1.674 1.00 92.31 99 TRP A N 1
ATOM 764 C CA . TRP A 1 99 ? -7.191 -6.187 1.866 1.00 92.31 99 TRP A CA 1
ATOM 765 C C . TRP A 1 99 ? -7.959 -4.976 1.312 1.00 92.31 99 TRP A C 1
ATOM 767 O O . TRP A 1 99 ? -7.520 -3.845 1.502 1.00 92.31 99 TRP A O 1
ATOM 777 N N . ARG A 1 100 ? -9.098 -5.176 0.632 1.00 83.44 100 ARG A N 1
ATOM 778 C CA . ARG A 1 100 ? -9.953 -4.079 0.129 1.00 83.44 100 ARG A CA 1
ATOM 779 C C . ARG A 1 100 ? -10.876 -3.465 1.182 1.00 83.44 100 ARG A C 1
ATOM 781 O O . ARG A 1 100 ? -11.390 -2.371 0.959 1.00 83.44 100 ARG A O 1
ATOM 788 N N . THR A 1 101 ? -11.141 -4.198 2.254 1.00 70.12 101 THR A N 1
ATOM 789 C CA . THR A 1 101 ? -12.085 -3.852 3.329 1.00 70.12 101 THR A CA 1
ATOM 790 C C . THR A 1 101 ? -11.325 -3.481 4.578 1.00 70.12 101 THR A C 1
ATOM 792 O O . THR A 1 101 ? -11.674 -2.471 5.216 1.00 70.12 101 THR A O 1
#

pLDDT: mean 89.81, std 9.75, range [63.97, 98.5]

InterPro domains:
  IPR046193 Protein of unknown function DUF6221 [PF19730] (2-100)

Secondary structure (DSSP, 8-state):
--HHHHHHHHHHHHHHHGGGSPPS-S---TT-HHHHHHHHHHHHHHHHHHHHHHHHHHHHHHHHT--HHHHHTPPPHHHHHHHHHHGGGTTSTT--GGGG-